Protein AF-A7TC07-F1 (afdb_monomer)

Solvent-accessible surface area (backbone atoms only — not comparable to full-atom values): 6163 Å² total; per-residue (Å²): 126,79,48,78,62,46,78,49,78,44,81,47,76,55,60,32,55,36,34,44,37,39,34,45,37,38,42,44,26,47,33,32,41,40,38,36,46,38,38,40,42,30,43,36,33,38,39,40,35,45,37,41,42,41,39,35,49,28,39,37,40,36,45,37,39,42,37,33,42,36,30,39,41,38,37,45,36,38,39,40,32,43,34,33,42,39,37,37,44,37,39,43,38,38,34,52,25,40,36,41,36,46,35,39,39,40,36,35,50,23,41,40,33,47,39,36,39,38,39,32,29,72,52,51,78,47,69,57,70,49,73,47,74,73,63,73,134

pLDDT: mean 83.72, std 12.43, range [37.06, 97.5]

Radius of gyration: 16.34 Å; Cα contacts (8 Å, |Δi|>4): 470; chains: 1; bounding box: 46×17×51 Å

Structure (mmCIF, N/CA/C/O backbone):
data_AF-A7TC07-F1
#
_entry.id   AF-A7TC07-F1
#
loop_
_atom_site.group_PDB
_atom_site.id
_atom_site.type_symbol
_atom_site.label_atom_id
_atom_site.label_alt_id
_atom_site.label_comp_id
_atom_site.label_asym_id
_atom_site.label_entity_id
_atom_site.label_seq_id
_atom_site.pdbx_PDB_ins_code
_atom_site.Cartn_x
_atom_site.Cartn_y
_atom_site.Cartn_z
_atom_site.occupancy
_atom_site.B_iso_or_equiv
_atom_site.auth_seq_id
_atom_site.auth_comp_id
_atom_site.auth_asym_id
_atom_site.auth_atom_id
_atom_site.pdbx_PDB_model_num
ATOM 1 N N . SER A 1 1 ? 23.390 -11.129 -13.151 1.00 39.12 1 SER A N 1
ATOM 2 C CA . SER A 1 1 ? 23.546 -9.668 -13.202 1.00 39.12 1 SER A CA 1
ATOM 3 C C . SER A 1 1 ? 22.709 -9.102 -12.079 1.00 39.12 1 SER A C 1
ATOM 5 O O . SER A 1 1 ? 21.524 -9.391 -12.054 1.00 39.12 1 SER A O 1
ATOM 7 N N . HIS A 1 2 ? 23.336 -8.436 -11.108 1.00 39.03 2 HIS A N 1
ATOM 8 C CA . HIS A 1 2 ? 22.619 -7.609 -10.139 1.00 39.03 2 HIS A CA 1
ATOM 9 C C . HIS A 1 2 ? 22.505 -6.240 -10.791 1.00 39.03 2 HIS A C 1
ATOM 11 O O . HIS A 1 2 ? 23.510 -5.541 -10.910 1.00 39.03 2 HIS A O 1
ATOM 17 N N . ASP A 1 3 ? 21.334 -5.936 -11.334 1.00 44.78 3 ASP A N 1
ATOM 18 C CA . ASP A 1 3 ? 21.120 -4.699 -12.071 1.00 44.78 3 ASP A CA 1
ATOM 19 C C . ASP A 1 3 ? 20.562 -3.664 -11.090 1.00 44.78 3 ASP A C 1
ATOM 21 O O . ASP A 1 3 ? 19.410 -3.737 -10.656 1.00 44.78 3 ASP A O 1
ATOM 25 N N . HIS A 1 4 ? 21.413 -2.734 -10.661 1.00 41.72 4 HIS A N 1
ATOM 26 C CA . HIS A 1 4 ? 20.988 -1.625 -9.817 1.00 41.72 4 HIS A CA 1
ATOM 27 C C . HIS A 1 4 ? 20.219 -0.620 -10.683 1.00 41.72 4 HIS A C 1
ATOM 29 O O . HIS A 1 4 ? 20.810 0.086 -11.494 1.00 41.72 4 HIS A O 1
ATOM 35 N N . GLY A 1 5 ? 18.894 -0.553 -10.509 1.00 54.94 5 GLY A N 1
ATOM 36 C CA . GLY A 1 5 ? 18.064 0.495 -11.109 1.00 54.94 5 GLY A CA 1
ATOM 37 C C . GLY A 1 5 ? 17.721 0.301 -12.587 1.00 54.94 5 GLY A C 1
ATOM 38 O O . GLY A 1 5 ? 17.812 1.244 -13.370 1.00 54.94 5 GLY A O 1
ATOM 39 N N . SER A 1 6 ? 17.289 -0.895 -12.985 1.00 61.03 6 SER A N 1
ATOM 40 C CA . SER A 1 6 ? 16.896 -1.163 -14.369 1.00 61.03 6 SER A CA 1
ATOM 41 C C . SER A 1 6 ? 15.406 -0.870 -14.638 1.00 61.03 6 SER A C 1
ATOM 43 O O . SER A 1 6 ? 14.504 -1.258 -13.885 1.00 61.03 6 SER A O 1
ATOM 45 N N . HIS A 1 7 ? 15.141 -0.145 -15.734 1.00 65.31 7 HIS A N 1
ATOM 46 C CA . HIS A 1 7 ? 13.802 0.101 -16.276 1.00 65.31 7 HIS A CA 1
ATOM 47 C C . HIS A 1 7 ? 13.501 -0.909 -17.386 1.00 65.31 7 HIS A C 1
ATOM 49 O O . 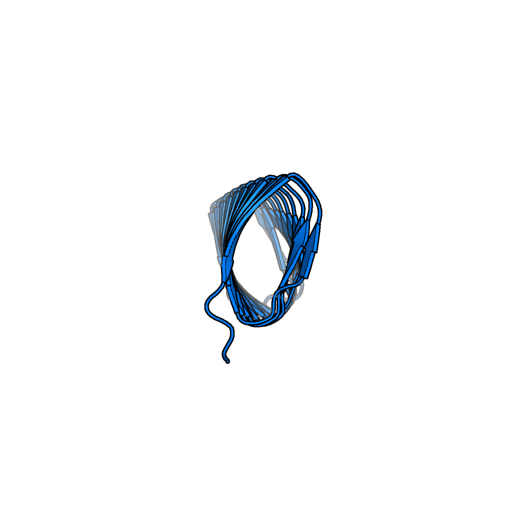HIS A 1 7 ? 13.925 -0.728 -18.525 1.00 65.31 7 HIS A O 1
ATOM 55 N N . LEU A 1 8 ? 12.761 -1.979 -17.075 1.00 73.12 8 LEU A N 1
ATOM 56 C CA . LEU A 1 8 ? 12.388 -2.981 -18.081 1.00 73.12 8 LEU A CA 1
ATOM 57 C C . LEU A 1 8 ? 10.899 -2.907 -18.417 1.00 73.12 8 LEU A C 1
ATOM 59 O O . LEU A 1 8 ? 10.027 -2.923 -17.542 1.00 73.12 8 LEU A O 1
ATOM 63 N N . LEU A 1 9 ? 10.620 -2.902 -19.720 1.00 77.94 9 LEU A N 1
ATOM 64 C CA . LEU A 1 9 ? 9.281 -2.941 -20.294 1.00 77.94 9 LEU A CA 1
ATOM 65 C C . LEU A 1 9 ? 8.970 -4.339 -20.841 1.00 77.94 9 LEU A C 1
ATOM 67 O O . LEU A 1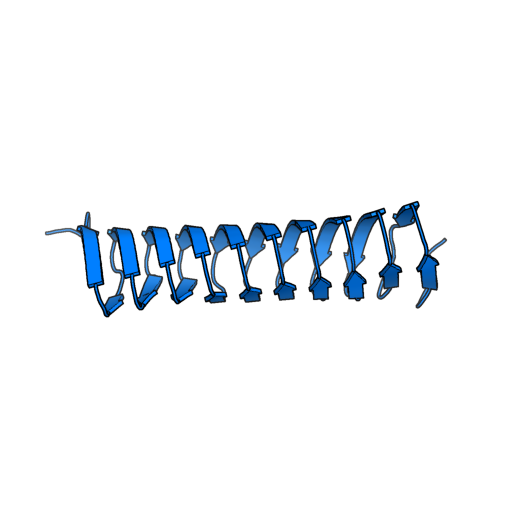 9 ? 9.796 -4.987 -21.480 1.00 77.94 9 LEU A O 1
ATOM 71 N N . GLY A 1 10 ? 7.736 -4.799 -20.642 1.00 84.06 10 GLY A N 1
ATOM 72 C CA . GLY A 1 10 ? 7.217 -6.002 -21.292 1.00 84.06 10 GLY A CA 1
ATOM 73 C C . GLY A 1 10 ? 7.163 -7.218 -20.370 1.00 84.06 10 GLY A C 1
ATOM 74 O O . GLY A 1 10 ? 6.512 -7.185 -19.324 1.00 84.06 10 GLY A O 1
ATOM 75 N N . LYS A 1 11 ? 7.723 -8.357 -20.797 1.00 86.69 11 LYS A N 1
ATOM 76 C CA . LYS A 1 11 ? 7.704 -9.607 -20.019 1.00 86.69 11 LYS A CA 1
ATOM 77 C C . LYS A 1 11 ? 9.046 -9.787 -19.318 1.00 86.69 11 LYS A C 1
ATOM 79 O O . LYS A 1 11 ? 9.997 -10.248 -19.932 1.00 86.69 11 LYS A O 1
ATOM 84 N N . VAL A 1 12 ? 9.084 -9.478 -18.027 1.00 82.75 12 VAL A N 1
ATOM 85 C CA . VAL A 1 12 ? 10.327 -9.385 -17.253 1.00 82.75 12 VAL A CA 1
ATOM 86 C C . VAL A 1 12 ? 10.455 -10.541 -16.262 1.00 82.75 12 VAL A C 1
ATOM 88 O O . VAL A 1 12 ? 9.471 -10.957 -15.634 1.00 82.75 12 VAL A O 1
ATOM 91 N N . ARG A 1 13 ? 11.675 -11.071 -16.132 1.00 83.31 13 ARG A N 1
ATOM 92 C CA . ARG A 1 13 ? 12.096 -11.966 -15.050 1.00 83.31 13 ARG A CA 1
ATOM 93 C C . ARG A 1 13 ? 13.400 -11.433 -14.471 1.00 83.31 13 ARG A C 1
ATOM 95 O O . ARG A 1 13 ? 14.369 -11.343 -15.211 1.00 83.31 13 ARG A O 1
ATOM 102 N N . SER A 1 14 ? 13.399 -11.137 -13.183 1.00 74.62 14 SER A N 1
ATOM 103 C CA . SER A 1 14 ? 14.467 -10.390 -12.509 1.00 74.62 14 SER A CA 1
ATOM 104 C C . SER A 1 14 ? 14.701 -10.928 -11.101 1.00 74.62 14 SER A C 1
ATOM 106 O O . SER A 1 14 ? 13.849 -11.629 -10.531 1.00 74.62 14 SER A O 1
ATOM 108 N N . HIS A 1 15 ? 15.891 -10.641 -10.584 1.00 78.88 15 HIS A N 1
ATOM 109 C CA . HIS A 1 15 ? 16.291 -10.901 -9.208 1.00 78.88 15 HIS A CA 1
ATOM 110 C C . HIS A 1 15 ? 17.239 -9.781 -8.790 1.00 78.88 15 HIS A C 1
ATOM 112 O O . HIS A 1 15 ? 18.453 -9.930 -8.893 1.00 78.88 15 HIS A O 1
ATOM 118 N N . ASP A 1 16 ? 16.663 -8.649 -8.397 1.00 68.38 16 ASP A N 1
ATOM 119 C CA . ASP A 1 16 ? 17.399 -7.392 -8.289 1.00 68.38 16 ASP A CA 1
ATOM 120 C C . ASP A 1 16 ? 17.074 -6.639 -6.990 1.00 68.38 16 ASP A C 1
ATOM 122 O O . ASP A 1 16 ? 16.111 -6.930 -6.274 1.00 68.38 16 ASP A O 1
ATOM 126 N N . HIS A 1 17 ? 17.897 -5.640 -6.682 1.00 68.31 17 HIS A N 1
ATOM 127 C CA . HIS A 1 17 ? 17.682 -4.707 -5.580 1.00 68.31 17 HIS A CA 1
ATOM 128 C C . HIS A 1 17 ? 17.263 -3.352 -6.160 1.00 68.31 17 HIS A C 1
ATOM 130 O O . HIS A 1 17 ? 18.074 -2.685 -6.798 1.00 68.31 17 HIS A O 1
ATOM 136 N N . GLY A 1 18 ? 16.010 -2.942 -5.937 1.00 67.50 18 GLY A N 1
ATOM 137 C CA . GLY A 1 18 ? 15.504 -1.638 -6.382 1.00 67.50 18 GLY A CA 1
ATOM 138 C C . GLY A 1 18 ? 15.322 -1.516 -7.900 1.00 67.50 18 GLY A C 1
ATOM 139 O O . GLY A 1 18 ? 16.056 -0.787 -8.562 1.00 67.50 18 GLY A O 1
ATOM 140 N N . SER A 1 19 ? 14.312 -2.196 -8.447 1.00 74.25 19 SER A N 1
ATOM 141 C CA . SER A 1 19 ? 13.981 -2.180 -9.879 1.00 74.25 19 SER A CA 1
ATOM 142 C C . SER A 1 19 ? 12.665 -1.439 -10.172 1.00 74.25 19 SER A C 1
ATOM 144 O O . SER A 1 19 ? 11.766 -1.376 -9.328 1.00 74.25 19 SER A O 1
ATOM 146 N N . ASN A 1 20 ? 12.531 -0.879 -11.380 1.00 84.62 20 ASN A N 1
ATOM 147 C CA . ASN A 1 20 ? 11.309 -0.210 -11.840 1.00 84.62 20 ASN A CA 1
ATOM 148 C C . ASN A 1 20 ? 10.769 -0.910 -13.094 1.00 84.62 20 ASN A C 1
ATOM 150 O O . ASN A 1 20 ? 11.165 -0.602 -14.219 1.00 84.62 20 ASN A O 1
ATOM 154 N N . LEU A 1 21 ? 9.850 -1.860 -12.914 1.00 83.56 21 LEU A N 1
ATOM 155 C CA . LEU A 1 21 ? 9.445 -2.795 -13.968 1.00 83.56 21 LEU A CA 1
ATOM 156 C C . LEU A 1 21 ? 7.987 -2.583 -14.384 1.00 83.56 21 LEU A C 1
ATOM 158 O O . LEU A 1 21 ? 7.079 -2.572 -13.546 1.00 83.56 21 LEU A O 1
ATOM 162 N N . LEU A 1 22 ? 7.738 -2.499 -15.694 1.00 86.88 22 LEU A N 1
ATOM 163 C CA . LEU A 1 22 ? 6.396 -2.327 -16.256 1.00 86.88 22 LEU A CA 1
ATOM 164 C C . LEU A 1 22 ? 6.012 -3.517 -17.146 1.00 86.88 22 LEU A C 1
ATOM 166 O O . LEU A 1 22 ? 6.724 -3.889 -18.077 1.00 86.88 22 LEU A O 1
ATOM 170 N N . GLY A 1 23 ? 4.830 -4.091 -16.910 1.00 88.75 23 GLY A N 1
ATOM 171 C CA . GLY A 1 23 ? 4.226 -5.109 -17.774 1.00 88.75 23 GLY A CA 1
ATOM 172 C C . GLY A 1 23 ? 3.891 -6.421 -17.061 1.00 88.75 23 GLY A C 1
ATOM 173 O O . GLY A 1 23 ? 3.166 -6.446 -16.065 1.00 88.75 23 GLY A O 1
ATOM 174 N N . LYS A 1 24 ? 4.318 -7.557 -17.626 1.00 90.12 24 LYS A N 1
ATOM 175 C CA . LYS A 1 24 ? 4.169 -8.898 -17.030 1.00 90.12 24 LYS A CA 1
ATOM 176 C C . LYS A 1 24 ? 5.460 -9.244 -16.295 1.00 90.12 24 LYS A C 1
ATOM 178 O O . LYS A 1 24 ? 6.391 -9.756 -16.909 1.00 90.12 24 LYS A O 1
ATOM 183 N N . VAL A 1 25 ? 5.483 -9.019 -14.988 1.00 87.50 25 VAL A N 1
ATOM 184 C CA . VAL A 1 25 ? 6.698 -9.136 -14.179 1.00 87.50 25 VAL A CA 1
ATOM 185 C C . VAL A 1 25 ? 6.668 -10.384 -13.305 1.00 87.50 25 VAL A C 1
ATOM 187 O O . VAL A 1 25 ? 5.652 -10.705 -12.676 1.00 87.50 25 VAL A O 1
ATOM 190 N N . ARG A 1 26 ? 7.800 -11.088 -13.241 1.00 86.88 26 ARG A N 1
ATOM 191 C CA . ARG A 1 26 ? 8.068 -12.115 -12.237 1.00 86.88 26 ARG A CA 1
ATOM 192 C C . ARG A 1 26 ? 9.400 -11.819 -11.549 1.00 86.88 26 ARG A C 1
ATOM 194 O O . ARG A 1 26 ? 10.434 -12.110 -12.137 1.00 86.88 26 ARG A O 1
ATOM 201 N N . SER A 1 27 ? 9.333 -11.340 -10.312 1.00 81.19 27 SER A N 1
ATOM 202 C CA . SER A 1 27 ? 10.498 -10.866 -9.560 1.00 81.19 27 SER A CA 1
ATOM 203 C C . SER A 1 27 ? 10.731 -11.614 -8.257 1.00 81.19 27 SER A C 1
ATOM 205 O O . SER A 1 27 ? 9.856 -12.340 -7.754 1.00 81.19 27 SER A O 1
ATOM 207 N N . ARG A 1 28 ? 11.940 -11.439 -7.733 1.00 83.31 28 ARG A N 1
ATOM 208 C CA . ARG A 1 28 ? 12.314 -11.721 -6.350 1.00 83.31 28 ARG A CA 1
ATOM 209 C C . ARG A 1 28 ? 13.213 -10.577 -5.909 1.00 83.31 28 ARG A C 1
ATOM 211 O O . ARG A 1 28 ? 14.423 -10.710 -6.028 1.00 83.31 28 ARG A O 1
ATOM 218 N N . ASP A 1 29 ? 12.637 -9.487 -5.441 1.00 71.00 29 ASP A N 1
ATOM 219 C CA . ASP A 1 29 ? 13.411 -8.259 -5.278 1.00 71.00 29 ASP A CA 1
ATOM 220 C C . ASP A 1 29 ? 13.413 -7.777 -3.824 1.00 71.00 29 ASP A C 1
ATOM 222 O O . ASP A 1 29 ? 12.605 -8.189 -2.990 1.00 71.00 29 ASP A O 1
ATOM 226 N N . HIS A 1 30 ? 14.350 -6.904 -3.483 1.00 69.81 30 HIS A N 1
ATOM 227 C CA . HIS A 1 30 ? 14.265 -6.088 -2.269 1.00 69.81 30 HIS A CA 1
ATOM 228 C C . HIS A 1 30 ? 14.042 -4.642 -2.701 1.00 69.81 30 HIS A C 1
ATOM 230 O O . HIS A 1 30 ? 14.942 -4.007 -3.247 1.00 69.81 30 HIS A O 1
ATOM 236 N N . GLY A 1 31 ? 12.830 -4.137 -2.472 1.00 72.38 31 GLY A N 1
ATOM 237 C CA . GLY A 1 31 ? 12.406 -2.815 -2.927 1.00 72.38 31 GLY A CA 1
ATOM 238 C C . GLY A 1 31 ? 12.193 -2.703 -4.443 1.00 72.38 31 GLY A C 1
ATOM 239 O O . GLY A 1 31 ? 12.549 -3.590 -5.215 1.00 72.38 31 GLY A O 1
ATOM 240 N N . GLY A 1 32 ? 11.580 -1.592 -4.861 1.00 82.31 32 GLY A N 1
ATOM 241 C CA . GLY A 1 32 ? 11.282 -1.287 -6.267 1.00 82.31 32 GLY A CA 1
ATOM 242 C C . GLY A 1 32 ? 9.812 -0.960 -6.542 1.00 82.31 32 GLY A C 1
ATOM 243 O O . GLY A 1 32 ? 8.943 -1.148 -5.681 1.00 82.31 32 GLY A O 1
ATOM 244 N N . HIS A 1 33 ? 9.535 -0.476 -7.755 1.00 88.38 33 HIS A N 1
ATOM 245 C CA . HIS A 1 33 ? 8.187 -0.197 -8.252 1.00 88.38 33 HIS A CA 1
ATOM 246 C C . HIS A 1 33 ? 7.826 -1.139 -9.404 1.00 88.38 33 HIS A C 1
ATOM 248 O O . HIS A 1 33 ? 8.435 -1.124 -10.471 1.00 88.38 33 HIS A O 1
ATOM 254 N N . LEU A 1 34 ? 6.784 -1.946 -9.211 1.00 88.12 34 LEU A N 1
ATOM 255 C CA . LEU A 1 34 ? 6.330 -2.931 -10.192 1.00 88.12 34 LEU A CA 1
ATOM 256 C C . LEU A 1 34 ? 4.904 -2.602 -10.624 1.00 88.12 34 LEU A C 1
ATOM 258 O O . LEU A 1 34 ? 3.985 -2.639 -9.804 1.00 88.12 34 LEU A O 1
ATOM 262 N N . LEU A 1 35 ? 4.675 -2.343 -11.910 1.00 90.31 35 LEU A N 1
ATOM 263 C CA . LEU A 1 35 ? 3.341 -2.019 -12.423 1.00 90.31 35 LEU A CA 1
ATOM 264 C C . LEU A 1 35 ? 2.893 -3.000 -13.510 1.00 90.31 35 LEU A C 1
ATOM 266 O O . LEU A 1 35 ? 3.612 -3.313 -14.455 1.00 90.31 35 LEU A O 1
ATOM 270 N N . GLY A 1 36 ? 1.655 -3.485 -13.385 1.00 92.31 36 GLY A N 1
ATOM 271 C CA . GLY A 1 36 ? 0.997 -4.343 -14.370 1.00 92.31 36 GLY A CA 1
ATOM 272 C C . GLY A 1 36 ? 0.510 -5.674 -13.794 1.00 92.31 36 GLY A C 1
ATOM 273 O O . GLY A 1 36 ? -0.289 -5.717 -12.858 1.00 92.31 36 GLY A O 1
ATOM 274 N N . LYS A 1 37 ? 0.908 -6.792 -14.413 1.00 93.81 37 LYS A N 1
ATOM 275 C CA . LYS A 1 37 ? 0.630 -8.159 -13.939 1.00 93.81 37 LYS A CA 1
ATOM 276 C C . LYS A 1 37 ? 1.874 -8.679 -13.226 1.00 93.81 37 LYS A C 1
ATOM 278 O O . LYS A 1 37 ? 2.786 -9.176 -13.881 1.00 93.81 37 LYS A O 1
ATOM 283 N N . VAL A 1 38 ? 1.880 -8.595 -11.901 1.00 90.69 38 VAL A N 1
ATOM 284 C CA . VAL A 1 38 ? 3.071 -8.829 -11.077 1.00 90.69 38 VAL A CA 1
ATOM 285 C C . VAL A 1 38 ? 2.957 -10.141 -10.311 1.00 90.69 38 VAL A C 1
ATOM 287 O O . VAL A 1 38 ? 1.933 -10.435 -9.682 1.00 90.69 38 VAL A O 1
ATOM 290 N N . ARG A 1 39 ? 4.029 -10.935 -10.338 1.00 90.31 39 ARG A N 1
ATOM 291 C CA . ARG A 1 39 ? 4.215 -12.101 -9.475 1.00 90.31 39 ARG A CA 1
ATOM 292 C C . ARG A 1 39 ? 5.552 -12.010 -8.749 1.00 90.31 39 ARG A C 1
ATOM 294 O O . ARG A 1 39 ? 6.572 -12.342 -9.341 1.00 90.31 39 ARG A O 1
ATOM 301 N N . SER A 1 40 ? 5.512 -11.673 -7.468 1.00 84.88 40 SER A N 1
ATOM 302 C CA . SER A 1 40 ? 6.716 -11.325 -6.708 1.00 84.88 40 SER A CA 1
ATOM 303 C C . SER A 1 40 ? 6.926 -12.144 -5.446 1.00 84.88 40 SER A C 1
ATOM 305 O O . SER A 1 40 ? 5.978 -12.711 -4.883 1.00 84.88 40 SER A O 1
ATOM 307 N N . ARG A 1 41 ? 8.178 -12.178 -4.993 1.00 86.94 41 ARG A N 1
ATOM 308 C CA . ARG A 1 41 ? 8.532 -12.474 -3.605 1.00 86.94 41 ARG A CA 1
ATOM 309 C C . ARG A 1 41 ? 9.509 -11.412 -3.138 1.00 86.94 41 ARG A C 1
ATOM 311 O O . ARG A 1 41 ? 10.697 -11.564 -3.406 1.00 86.94 41 ARG A O 1
ATOM 318 N N . ASP A 1 42 ? 8.995 -10.395 -2.465 1.00 76.38 42 ASP A N 1
ATOM 319 C CA . ASP A 1 42 ? 9.776 -9.186 -2.234 1.00 76.38 42 ASP A CA 1
ATOM 320 C C . ASP A 1 42 ? 9.829 -8.816 -0.752 1.00 76.38 42 ASP A C 1
ATOM 322 O O . ASP A 1 42 ? 8.977 -9.230 0.038 1.00 76.38 42 ASP A O 1
ATOM 326 N N . HIS A 1 43 ? 10.835 -8.045 -0.360 1.00 78.25 43 HIS A N 1
ATOM 327 C CA . HIS A 1 43 ? 10.829 -7.302 0.902 1.00 78.25 43 HIS A CA 1
ATOM 328 C C . HIS A 1 43 ? 10.744 -5.816 0.570 1.00 78.25 43 HIS A C 1
ATOM 330 O O . HIS A 1 43 ? 11.593 -5.286 -0.143 1.00 78.25 43 HIS A O 1
ATOM 336 N N . GLY A 1 44 ? 9.691 -5.153 1.041 1.00 78.50 44 GLY A N 1
ATOM 337 C CA . GLY A 1 44 ? 9.394 -3.768 0.689 1.00 78.50 44 GLY A CA 1
ATOM 338 C C . GLY A 1 44 ? 8.904 -3.592 -0.751 1.00 78.50 44 GLY A C 1
ATOM 339 O O . GLY A 1 44 ? 8.527 -4.552 -1.426 1.00 78.50 44 GLY A O 1
ATOM 340 N N . GLY A 1 45 ? 8.85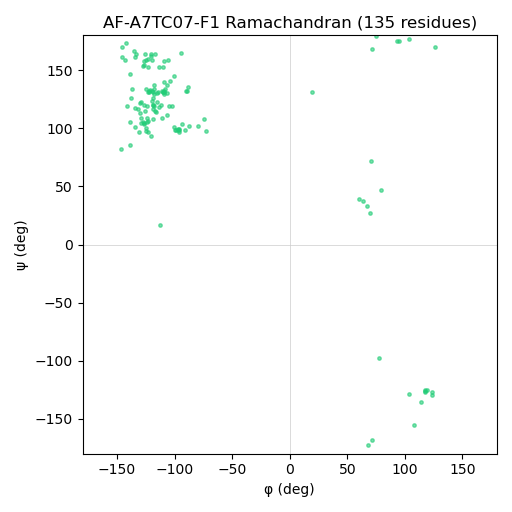7 -2.339 -1.204 1.00 86.62 45 GLY A N 1
ATOM 341 C CA . GLY A 1 45 ? 8.475 -1.965 -2.570 1.00 86.62 45 GLY A CA 1
ATOM 342 C C . GLY A 1 45 ? 6.992 -1.640 -2.765 1.00 86.62 45 GLY A C 1
ATOM 343 O O . GLY A 1 45 ? 6.173 -1.719 -1.842 1.00 86.62 45 GLY A O 1
ATOM 344 N N . HIS A 1 46 ? 6.652 -1.203 -3.975 1.00 91.56 46 HIS A N 1
ATOM 345 C CA . HIS A 1 46 ? 5.311 -0.772 -4.368 1.00 91.56 46 HIS A CA 1
ATOM 346 C C . HIS A 1 46 ? 4.858 -1.528 -5.616 1.00 91.56 46 HIS A C 1
ATOM 348 O O . HIS A 1 46 ? 5.486 -1.457 -6.671 1.00 91.56 46 HIS A O 1
ATOM 354 N N . LEU A 1 47 ? 3.752 -2.263 -5.507 1.00 91.38 47 LEU A N 1
ATOM 355 C CA . LEU A 1 47 ? 3.230 -3.093 -6.588 1.00 91.38 47 LEU A CA 1
ATOM 356 C C . LEU A 1 47 ? 1.836 -2.607 -6.983 1.00 91.38 47 LEU A C 1
ATOM 358 O O . LEU A 1 47 ? 0.897 -2.640 -6.185 1.00 91.38 47 LEU A O 1
ATOM 362 N N . LEU A 1 48 ? 1.679 -2.214 -8.244 1.00 93.56 48 LEU A N 1
ATOM 363 C CA . LEU A 1 48 ? 0.449 -1.645 -8.787 1.00 93.56 48 LEU A CA 1
ATOM 364 C C . LEU A 1 48 ? -0.149 -2.569 -9.861 1.00 93.56 48 LEU A C 1
ATOM 366 O O . LEU A 1 48 ? 0.523 -2.986 -10.804 1.00 93.56 48 LEU A O 1
ATOM 370 N N . GLY A 1 49 ? -1.445 -2.879 -9.759 1.00 95.06 49 GLY A N 1
ATOM 371 C CA . GLY A 1 49 ? -2.208 -3.588 -10.793 1.00 95.06 49 GLY A CA 1
ATOM 372 C C . GLY A 1 49 ? -2.772 -4.943 -10.355 1.00 95.06 49 GLY A C 1
ATOM 373 O O . GLY A 1 49 ? -3.542 -5.038 -9.399 1.00 95.06 49 GLY A O 1
ATOM 374 N N . LYS A 1 50 ? -2.491 -6.009 -11.117 1.00 96.56 50 LYS A N 1
ATOM 375 C CA . LYS A 1 50 ? -2.884 -7.394 -10.790 1.00 96.56 50 LYS A CA 1
ATOM 376 C C . LYS A 1 50 ? -1.704 -8.085 -10.118 1.00 96.56 50 LYS A C 1
ATOM 378 O O . LYS A 1 50 ? -0.806 -8.570 -10.805 1.00 96.56 50 LYS A O 1
ATOM 383 N N . VAL A 1 51 ? -1.740 -8.160 -8.795 1.00 93.62 51 VAL A N 1
ATOM 384 C CA . VAL A 1 51 ? -0.596 -8.560 -7.975 1.00 93.62 51 VAL A CA 1
ATOM 385 C C . VAL A 1 51 ? -0.825 -9.924 -7.336 1.00 93.62 51 VAL A C 1
ATOM 387 O O . VAL A 1 51 ? -1.870 -10.187 -6.733 1.00 93.62 51 VAL A O 1
ATOM 390 N N . ARG A 1 52 ? 0.178 -10.798 -7.439 1.00 93.25 52 ARG A N 1
ATOM 391 C CA . ARG A 1 52 ? 0.291 -12.021 -6.644 1.00 93.25 52 ARG A CA 1
ATOM 392 C C . ARG A 1 52 ? 1.654 -12.065 -5.963 1.00 93.25 52 ARG A C 1
ATOM 394 O O . ARG A 1 52 ? 2.642 -12.408 -6.606 1.00 93.25 52 ARG A O 1
ATOM 401 N N . SER A 1 53 ? 1.687 -11.785 -4.672 1.00 88.19 53 SER A N 1
ATOM 402 C CA . SER A 1 53 ? 2.924 -11.621 -3.908 1.00 88.19 53 SER A CA 1
ATOM 403 C C . SER A 1 53 ? 3.001 -12.573 -2.717 1.00 88.19 53 SER A C 1
ATOM 405 O O . SER A 1 53 ? 2.004 -13.144 -2.260 1.00 88.19 53 SER A O 1
ATOM 407 N N . ARG A 1 54 ? 4.229 -12.780 -2.250 1.00 90.19 54 ARG A N 1
ATOM 408 C CA . ARG A 1 54 ? 4.527 -13.167 -0.873 1.00 90.19 54 ARG A CA 1
ATOM 409 C C . ARG A 1 54 ? 5.597 -12.202 -0.393 1.00 90.19 54 ARG A C 1
ATOM 411 O O . ARG A 1 54 ? 6.678 -12.220 -0.970 1.00 90.19 54 ARG A O 1
ATOM 418 N N . ASN A 1 55 ? 5.282 -11.354 0.560 1.00 82.81 55 ASN A N 1
ATOM 419 C CA . ASN A 1 55 ? 6.090 -10.180 0.832 1.00 82.81 55 ASN A CA 1
ATOM 420 C C . ASN A 1 55 ? 6.189 -9.873 2.323 1.00 82.81 55 ASN A C 1
ATOM 422 O O . ASN A 1 55 ? 5.590 -10.564 3.147 1.00 82.81 55 ASN A O 1
ATOM 426 N N . HIS A 1 56 ? 7.035 -8.896 2.625 1.00 85.06 56 HIS A N 1
ATOM 427 C CA . HIS A 1 56 ? 7.178 -8.302 3.941 1.00 85.06 56 HIS A CA 1
ATOM 428 C C . HIS A 1 56 ? 7.214 -6.782 3.767 1.00 85.06 56 HIS A C 1
ATOM 430 O O . HIS A 1 56 ? 8.114 -6.266 3.102 1.00 85.06 56 HIS A O 1
ATOM 436 N N . GLY A 1 57 ? 6.238 -6.065 4.323 1.00 84.12 57 GLY A N 1
ATOM 437 C CA . GLY A 1 57 ? 6.239 -4.600 4.368 1.00 84.12 57 GLY A CA 1
ATOM 438 C C . GLY A 1 57 ? 6.100 -3.883 3.018 1.00 84.12 57 GLY A C 1
ATOM 439 O O . GLY A 1 57 ? 6.672 -2.809 2.847 1.00 84.12 57 GLY A O 1
ATOM 440 N N . SER A 1 58 ? 5.360 -4.428 2.044 1.00 88.00 58 SER A N 1
ATOM 441 C CA . SER A 1 58 ? 5.139 -3.728 0.760 1.00 88.00 58 SER A CA 1
ATOM 442 C C . SER A 1 58 ? 3.836 -2.926 0.731 1.00 88.00 58 SER A C 1
ATOM 444 O O . SER A 1 58 ? 2.927 -3.122 1.539 1.00 88.00 58 SER A O 1
ATOM 446 N N . HIS A 1 59 ? 3.726 -2.030 -0.250 1.00 94.00 59 HIS A N 1
ATOM 447 C CA . HIS A 1 59 ? 2.473 -1.360 -0.600 1.00 94.00 59 HIS A CA 1
ATOM 448 C C . HIS A 1 59 ? 1.911 -1.959 -1.889 1.00 94.00 59 HIS A C 1
ATOM 450 O O . HIS A 1 59 ? 2.556 -1.930 -2.936 1.00 94.00 59 HIS A O 1
ATOM 456 N N . LEU A 1 60 ? 0.711 -2.533 -1.824 1.00 93.44 60 LEU A N 1
ATOM 457 C CA . LEU A 1 60 ? 0.073 -3.230 -2.938 1.00 93.44 60 LEU A CA 1
ATOM 458 C C . LEU A 1 60 ? -1.249 -2.546 -3.288 1.00 93.44 60 LEU A C 1
ATOM 460 O O . LEU A 1 60 ? -2.151 -2.472 -2.457 1.00 93.44 60 LEU A O 1
ATOM 464 N N . LEU A 1 61 ? -1.416 -2.122 -4.539 1.00 96.00 61 LEU A N 1
ATOM 465 C CA . LEU A 1 61 ? -2.636 -1.453 -4.995 1.00 96.00 61 LEU A CA 1
ATOM 466 C C . LEU A 1 61 ? -3.247 -2.163 -6.204 1.00 96.00 61 LEU A C 1
ATOM 468 O O . LEU A 1 61 ? -2.571 -2.492 -7.179 1.00 96.00 61 LEU A O 1
ATOM 472 N N . GLY A 1 62 ? -4.565 -2.371 -6.164 1.00 96.44 62 GLY A N 1
ATOM 473 C CA . GLY A 1 62 ? -5.358 -2.894 -7.275 1.00 96.44 62 GLY A CA 1
ATOM 474 C C . GLY A 1 62 ? -6.063 -4.212 -6.954 1.00 96.44 62 GLY A C 1
ATOM 475 O O . GLY A 1 62 ? -6.872 -4.300 -6.031 1.00 96.44 62 GLY A O 1
ATOM 476 N N . LYS A 1 63 ? -5.838 -5.245 -7.775 1.00 97.44 63 LYS A N 1
ATOM 477 C CA . LYS A 1 63 ? -6.350 -6.610 -7.554 1.00 97.44 63 LYS A CA 1
ATOM 478 C C . LYS A 1 63 ? -5.236 -7.444 -6.935 1.00 97.44 63 LYS A C 1
ATOM 480 O O . LYS A 1 63 ? -4.377 -7.950 -7.656 1.00 97.44 63 LYS A O 1
ATOM 485 N N . VAL A 1 64 ? -5.282 -7.602 -5.619 1.00 94.81 64 VAL A N 1
ATOM 486 C CA . VAL A 1 64 ? -4.181 -8.145 -4.823 1.00 94.81 64 VAL A CA 1
ATOM 487 C C . VAL A 1 64 ? -4.523 -9.533 -4.296 1.00 94.81 64 VAL A C 1
ATOM 489 O O . VAL A 1 64 ? -5.587 -9.760 -3.714 1.00 94.81 64 VAL A O 1
ATOM 492 N N . ARG A 1 65 ? -3.594 -10.473 -4.473 1.00 94.38 65 ARG A N 1
ATOM 493 C CA . ARG A 1 65 ? -3.576 -11.756 -3.773 1.00 94.38 65 ARG A CA 1
ATOM 494 C C . ARG A 1 65 ? -2.234 -11.930 -3.073 1.00 94.38 65 ARG A C 1
ATOM 496 O O . ARG A 1 65 ? -1.278 -12.343 -3.729 1.00 94.38 65 ARG A O 1
ATOM 503 N N . SER A 1 66 ? -2.193 -11.677 -1.769 1.00 89.81 66 SER A N 1
ATOM 504 C CA . SER A 1 66 ? -0.946 -11.687 -1.003 1.00 89.81 66 SER A CA 1
ATOM 505 C C . SER A 1 66 ? -0.903 -12.756 0.091 1.00 89.81 66 SER A C 1
ATOM 507 O O . SER A 1 66 ? -1.913 -13.381 0.446 1.00 89.81 66 SER A O 1
ATOM 509 N N . ARG A 1 67 ? 0.317 -13.004 0.559 1.00 90.75 67 ARG A N 1
ATOM 510 C CA . ARG A 1 67 ? 0.620 -13.451 1.917 1.00 90.75 67 ARG A CA 1
ATOM 511 C C . ARG A 1 67 ? 1.701 -12.513 2.425 1.00 90.75 67 ARG A C 1
ATOM 513 O O . ARG A 1 67 ? 2.817 -12.604 1.910 1.00 90.75 67 ARG A O 1
ATOM 520 N N . ASP A 1 68 ? 1.348 -11.642 3.350 1.00 81.75 68 ASP A N 1
ATOM 521 C CA . ASP A 1 68 ? 2.217 -10.561 3.795 1.00 81.75 68 ASP A CA 1
ATOM 522 C C . ASP A 1 68 ? 2.528 -10.658 5.293 1.00 81.75 68 ASP A C 1
ATOM 524 O O . ASP A 1 68 ? 1.806 -11.283 6.079 1.00 81.75 68 ASP A O 1
ATOM 528 N N . HIS A 1 69 ? 3.620 -10.020 5.679 1.00 82.62 69 HIS A N 1
ATOM 529 C CA . HIS A 1 69 ? 3.902 -9.639 7.055 1.00 82.62 69 HIS A CA 1
ATOM 530 C C . HIS A 1 69 ? 4.018 -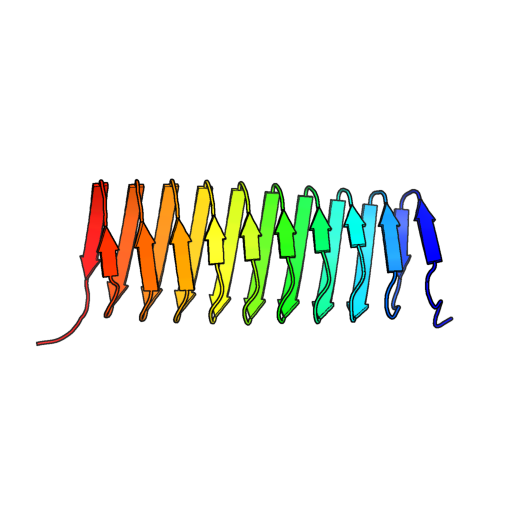8.114 7.070 1.00 82.62 69 HIS A C 1
ATOM 532 O O . HIS A 1 69 ? 4.965 -7.546 6.523 1.00 82.62 69 HIS A O 1
ATOM 538 N N . GLY A 1 70 ? 3.022 -7.449 7.650 1.00 81.88 70 GLY A N 1
ATOM 539 C CA . GLY A 1 70 ? 2.870 -5.999 7.567 1.00 81.88 70 GLY A CA 1
ATOM 540 C C . GLY A 1 70 ? 2.526 -5.506 6.158 1.00 81.88 70 GLY A C 1
ATOM 541 O O . GLY A 1 70 ? 2.251 -6.290 5.260 1.00 81.88 70 GLY A O 1
ATOM 542 N N . GLY A 1 71 ? 2.518 -4.186 5.969 1.00 88.25 71 GLY A N 1
ATOM 543 C CA . GLY A 1 71 ? 2.256 -3.560 4.668 1.00 88.25 71 GLY A CA 1
ATOM 544 C C . GLY A 1 71 ? 0.859 -2.956 4.507 1.00 88.25 71 GLY A C 1
ATOM 545 O O . GLY A 1 71 ? 0.012 -3.006 5.403 1.00 88.25 71 GLY A O 1
ATOM 546 N N . HIS A 1 72 ? 0.647 -2.336 3.345 1.00 94.31 72 HIS A N 1
ATOM 547 C CA . HIS A 1 72 ? -0.580 -1.617 2.996 1.00 94.31 72 HIS A CA 1
ATOM 548 C C . HIS A 1 72 ? -1.173 -2.181 1.710 1.00 94.31 72 HIS A C 1
ATOM 550 O O . HIS A 1 72 ? -0.541 -2.155 0.654 1.00 94.31 72 HIS A O 1
ATOM 556 N N . LEU A 1 73 ? -2.395 -2.702 1.784 1.00 94.00 73 LEU A N 1
ATOM 557 C CA . LEU A 1 73 ? -3.077 -3.346 0.667 1.00 94.00 73 LEU A CA 1
ATOM 558 C C . LEU A 1 73 ? -4.364 -2.589 0.341 1.00 94.00 73 LEU A C 1
ATOM 560 O O . LEU A 1 73 ? -5.305 -2.583 1.132 1.00 94.00 73 LEU A O 1
ATOM 564 N N . LEU A 1 74 ? -4.445 -2.014 -0.858 1.00 96.00 74 LEU A N 1
ATOM 565 C CA . LEU A 1 74 ? -5.576 -1.197 -1.292 1.00 96.00 74 LEU A CA 1
ATOM 566 C C . LEU A 1 74 ? -6.274 -1.782 -2.528 1.00 96.00 74 LEU A C 1
ATOM 568 O O . LEU A 1 74 ? -5.647 -2.125 -3.531 1.00 96.00 74 LEU A O 1
ATOM 572 N N . GLY A 1 75 ? -7.607 -1.862 -2.484 1.00 96.50 75 GLY A N 1
ATOM 573 C CA . GLY A 1 75 ? -8.458 -2.221 -3.621 1.00 96.50 75 GLY A CA 1
ATOM 574 C C . GLY A 1 75 ? -9.258 -3.509 -3.412 1.00 96.50 75 GLY A C 1
ATOM 575 O O . GLY A 1 75 ? -10.056 -3.625 -2.484 1.00 96.50 75 GLY A O 1
ATOM 576 N N . LYS A 1 76 ? -9.130 -4.472 -4.333 1.00 97.50 76 LYS A N 1
ATOM 577 C CA . LYS A 1 76 ? -9.748 -5.807 -4.224 1.00 97.50 76 LYS A CA 1
ATOM 578 C C . LYS A 1 76 ? -8.710 -6.774 -3.673 1.00 97.50 76 LYS A C 1
ATOM 580 O O . LYS A 1 76 ? -7.883 -7.283 -4.430 1.00 97.50 76 LYS A O 1
ATOM 585 N N . VAL A 1 77 ? -8.783 -7.031 -2.375 1.00 95.06 77 VAL A N 1
ATOM 586 C CA . VAL A 1 77 ? -7.738 -7.715 -1.617 1.00 95.06 77 VAL A CA 1
ATOM 587 C C . VAL A 1 77 ? -8.191 -9.110 -1.210 1.00 95.06 77 VAL A C 1
ATOM 589 O O . VAL A 1 77 ? -9.260 -9.299 -0.629 1.00 95.06 77 VAL A O 1
ATOM 592 N N . ARG A 1 78 ? -7.348 -10.106 -1.485 1.00 94.56 78 ARG A N 1
ATOM 593 C CA . ARG A 1 78 ? -7.442 -11.443 -0.902 1.00 94.56 78 ARG A CA 1
ATOM 594 C C . ARG A 1 78 ? -6.125 -11.790 -0.226 1.00 94.56 78 ARG A C 1
ATOM 596 O O . ARG A 1 78 ? -5.161 -12.091 -0.927 1.00 94.56 78 ARG A O 1
ATOM 603 N N . SER A 1 79 ? -6.115 -11.832 1.099 1.00 90.06 79 SER A N 1
ATOM 604 C CA . SER A 1 79 ? -4.858 -11.907 1.840 1.00 90.06 79 SER A CA 1
ATOM 605 C C . SER A 1 79 ? -4.830 -12.923 2.970 1.00 90.06 79 SER A C 1
ATOM 607 O O . SER A 1 79 ? -5.871 -13.409 3.424 1.00 90.06 79 SER A O 1
ATOM 609 N N . ARG A 1 80 ? -3.612 -13.265 3.385 1.00 91.19 80 ARG A N 1
ATOM 610 C CA . ARG A 1 80 ? -3.322 -13.934 4.654 1.00 91.19 80 ARG A CA 1
ATOM 611 C C . ARG A 1 80 ? -2.143 -13.214 5.271 1.00 91.19 80 ARG A C 1
ATOM 613 O O . ARG A 1 80 ? -1.023 -13.470 4.834 1.00 91.19 80 ARG A O 1
ATOM 620 N N . ASP A 1 81 ? -2.433 -12.355 6.232 1.00 82.75 81 ASP A N 1
ATOM 621 C CA . ASP A 1 81 ? -1.462 -11.381 6.710 1.00 82.75 81 ASP A CA 1
ATOM 622 C C . ASP A 1 81 ? -1.314 -11.448 8.222 1.00 82.75 81 ASP A C 1
ATOM 624 O O . ASP A 1 81 ? -2.225 -11.861 8.943 1.00 82.75 81 ASP A O 1
ATOM 628 N N . HIS A 1 82 ? -0.145 -11.037 8.681 1.00 83.94 82 HIS A N 1
ATOM 629 C CA . HIS A 1 82 ? 0.128 -10.747 10.079 1.00 83.94 82 HIS A CA 1
ATOM 630 C C . HIS A 1 82 ? 0.451 -9.256 10.147 1.00 83.94 82 HIS A C 1
ATOM 632 O O . HIS A 1 82 ? 1.427 -8.817 9.539 1.00 83.94 82 HIS A O 1
ATOM 638 N N . GLY A 1 83 ? -0.394 -8.468 10.803 1.00 83.00 83 GLY A N 1
ATOM 639 C CA . GLY A 1 83 ? -0.280 -7.012 10.804 1.00 83.00 83 GLY A CA 1
ATOM 640 C C . GLY A 1 83 ? -0.718 -6.347 9.496 1.00 83.00 83 GLY A C 1
ATOM 641 O O . GLY A 1 83 ? -1.148 -7.003 8.544 1.00 83.00 83 GL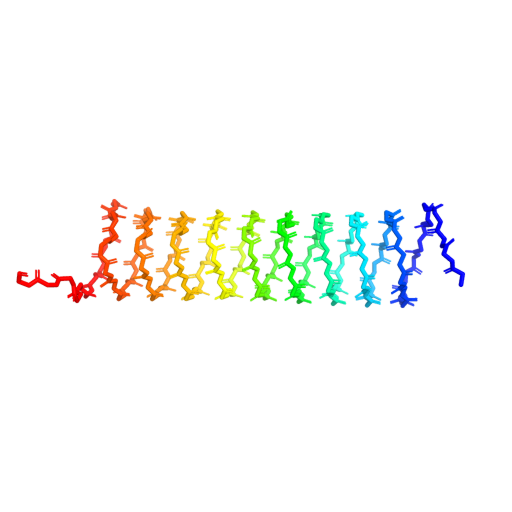Y A O 1
ATOM 642 N N . GLY A 1 84 ? -0.636 -5.017 9.465 1.00 89.25 84 GLY A N 1
ATOM 643 C CA . GLY A 1 84 ? -0.860 -4.200 8.269 1.00 89.25 84 GLY A CA 1
ATOM 644 C C . GLY A 1 84 ? -2.277 -3.643 8.094 1.00 89.25 84 GLY A C 1
ATOM 645 O O . GLY A 1 84 ? -3.202 -3.936 8.859 1.00 89.25 84 GLY A O 1
ATOM 646 N N . HIS A 1 85 ? -2.426 -2.827 7.049 1.00 94.19 85 HIS A N 1
ATOM 647 C CA . HIS A 1 85 ? -3.648 -2.092 6.724 1.00 94.19 85 HIS A CA 1
ATOM 648 C C . HIS A 1 85 ? -4.243 -2.572 5.399 1.00 94.19 85 HIS A C 1
ATOM 650 O O . HIS A 1 85 ? -3.594 -2.532 4.353 1.00 94.19 85 HIS A O 1
ATOM 656 N N . LEU A 1 86 ? -5.498 -3.025 5.430 1.00 93.50 86 LEU A N 1
ATOM 657 C CA . LEU A 1 86 ? -6.224 -3.519 4.262 1.00 93.50 86 LEU A CA 1
ATOM 658 C C . LEU A 1 86 ? -7.446 -2.631 4.002 1.00 93.50 86 LEU A C 1
ATOM 660 O O . LEU A 1 86 ? -8.363 -2.570 4.818 1.00 93.50 86 LEU A O 1
ATOM 664 N N . LEU A 1 87 ? -7.497 -1.994 2.834 1.00 94.81 87 LEU A N 1
ATOM 665 C CA . LEU A 1 87 ? -8.545 -1.039 2.475 1.00 94.81 87 LEU A CA 1
ATOM 666 C C . LEU A 1 87 ? -9.284 -1.449 1.195 1.00 94.81 87 LEU A C 1
ATOM 668 O O . LEU A 1 87 ? -8.678 -1.748 0.163 1.00 94.81 87 LEU A O 1
ATOM 672 N N . GLY A 1 88 ? -10.618 -1.427 1.240 1.00 95.56 88 GLY A N 1
ATOM 673 C CA . GLY A 1 88 ? -11.493 -1.617 0.081 1.00 95.56 88 GLY A CA 1
ATOM 674 C C . GLY A 1 88 ? -12.394 -2.850 0.182 1.00 95.56 88 GLY A C 1
ATOM 675 O O . GLY A 1 88 ? -13.186 -2.991 1.109 1.00 95.56 88 GLY A O 1
ATOM 676 N N . LYS A 1 89 ? -12.354 -3.730 -0.827 1.00 96.94 89 LYS A N 1
ATOM 677 C CA . LYS A 1 89 ? -13.087 -5.010 -0.827 1.00 96.94 89 LYS A CA 1
ATOM 678 C C . LYS A 1 89 ? -12.138 -6.108 -0.370 1.00 96.94 89 LYS A C 1
ATOM 680 O O . LYS A 1 89 ? -11.350 -6.608 -1.176 1.00 96.94 89 LYS A O 1
ATOM 685 N N . VAL A 1 90 ? -12.237 -6.483 0.898 1.00 94.12 90 VAL A N 1
ATOM 686 C CA . VAL A 1 90 ? -11.255 -7.328 1.575 1.00 94.12 90 VAL A CA 1
ATOM 687 C C . VAL A 1 90 ? -11.828 -8.709 1.867 1.00 94.12 90 VAL A C 1
ATOM 689 O O . VAL A 1 90 ? -12.916 -8.854 2.425 1.00 94.12 90 VAL A O 1
ATOM 692 N N . ARG A 1 91 ? -11.062 -9.742 1.510 1.00 93.75 91 ARG A N 1
ATOM 693 C CA . ARG A 1 91 ? -11.238 -11.107 2.006 1.00 93.75 91 ARG A CA 1
ATOM 694 C C . ARG A 1 91 ? -9.940 -11.598 2.634 1.00 93.75 91 ARG A C 1
ATOM 696 O O . ARG A 1 91 ? -9.014 -11.962 1.908 1.00 93.75 91 ARG A O 1
ATOM 703 N N . SER A 1 92 ? -9.885 -11.655 3.954 1.00 88.81 92 SER A N 1
ATOM 704 C CA . SER A 1 92 ? -8.655 -11.944 4.694 1.00 88.81 92 SER A CA 1
ATOM 705 C C . SER A 1 92 ? -8.809 -13.118 5.656 1.00 88.81 92 SER A C 1
ATOM 707 O O . SER A 1 92 ? -9.911 -13.577 5.960 1.00 88.81 92 SER A O 1
ATOM 709 N N . ARG A 1 93 ? -7.659 -13.626 6.090 1.00 90.50 93 ARG A N 1
ATOM 710 C CA . ARG A 1 93 ? -7.483 -14.299 7.374 1.00 90.50 93 ARG A CA 1
ATOM 711 C C . ARG A 1 93 ? -6.251 -13.672 8.000 1.00 90.50 93 ARG A C 1
ATOM 713 O O . ARG A 1 93 ? -5.193 -13.764 7.375 1.00 90.50 93 ARG A O 1
ATOM 720 N N . ASN A 1 94 ? -6.387 -13.003 9.129 1.00 84.38 94 ASN A N 1
ATOM 721 C CA . ASN A 1 94 ? -5.302 -12.180 9.643 1.00 84.38 94 ASN A CA 1
ATOM 722 C C . ASN A 1 94 ? -5.222 -12.157 11.169 1.00 84.38 94 ASN A C 1
ATOM 724 O O . ASN A 1 94 ? -6.073 -12.685 11.880 1.00 84.38 94 ASN A O 1
ATOM 728 N N . HIS A 1 95 ? -4.126 -11.585 11.643 1.00 85.81 95 HIS A N 1
ATOM 729 C CA . HIS A 1 95 ? -3.845 -11.381 13.051 1.00 85.81 95 HIS A CA 1
ATOM 730 C C . HIS A 1 95 ? -3.260 -9.979 13.208 1.00 85.81 95 HIS A C 1
ATOM 732 O O . HIS A 1 95 ? -2.301 -9.654 12.506 1.00 85.81 95 HIS A O 1
ATOM 738 N N . GLY A 1 96 ? -3.825 -9.147 14.082 1.00 85.69 96 GLY A N 1
ATOM 739 C CA . GLY A 1 96 ? -3.282 -7.811 14.353 1.00 85.69 96 GLY A CA 1
ATOM 740 C C . GLY A 1 96 ? -3.421 -6.799 13.210 1.00 85.69 96 GLY A C 1
ATOM 741 O O . GLY A 1 96 ? -2.579 -5.916 13.084 1.00 85.69 96 GLY A O 1
ATOM 742 N N . SER A 1 97 ? -4.420 -6.922 12.330 1.00 89.25 97 SER A N 1
ATOM 743 C CA . SER A 1 97 ? -4.558 -6.031 11.165 1.00 89.25 97 SER A CA 1
ATOM 744 C C . SER A 1 97 ? -5.688 -5.013 11.333 1.00 89.25 97 SER A C 1
ATOM 746 O O . SER A 1 97 ? -6.643 -5.217 12.082 1.00 89.25 97 SER A O 1
ATOM 748 N N . HIS A 1 98 ? -5.616 -3.929 10.567 1.00 93.00 98 HIS A N 1
ATOM 749 C CA . HIS A 1 98 ? -6.701 -2.957 10.424 1.00 93.00 98 HIS A CA 1
ATOM 750 C C . HIS A 1 98 ? -7.360 -3.108 9.055 1.00 93.00 98 HIS A C 1
ATOM 752 O O . HIS A 1 98 ? -6.682 -3.150 8.026 1.00 93.00 98 HIS A O 1
ATOM 758 N N . LEU A 1 99 ? -8.686 -3.195 9.036 1.00 91.50 99 LEU A N 1
ATOM 759 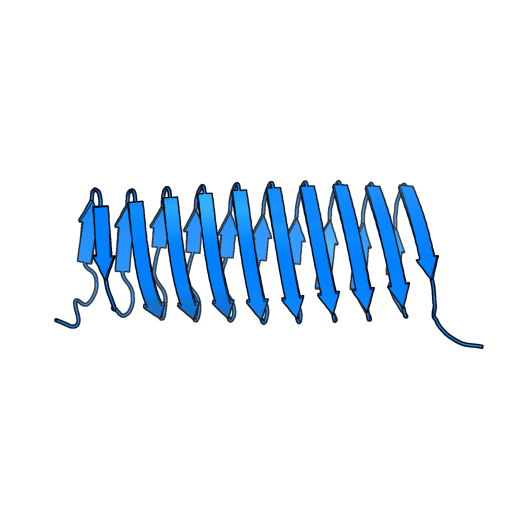C CA . LEU A 1 99 ? -9.468 -3.464 7.838 1.00 91.50 99 LEU A CA 1
ATOM 760 C C . LEU A 1 99 ? -10.574 -2.427 7.694 1.00 91.50 99 LEU A C 1
ATOM 762 O O . LEU A 1 99 ? -11.438 -2.312 8.561 1.00 91.50 99 LEU A O 1
ATOM 766 N N . LEU A 1 100 ? -10.583 -1.733 6.559 1.00 92.88 100 LEU A N 1
ATOM 767 C CA . LEU A 1 100 ? -11.570 -0.703 6.246 1.00 92.88 100 LEU A CA 1
ATOM 768 C C . LEU A 1 100 ? -12.309 -1.027 4.942 1.00 92.88 100 LEU A C 1
ATOM 770 O O . LEU A 1 100 ? -11.695 -1.343 3.915 1.00 92.88 100 LEU A O 1
ATOM 774 N N . GLY A 1 101 ? -13.639 -0.924 4.972 1.00 93.19 101 GLY A N 1
ATOM 775 C CA . GLY A 1 101 ? -14.509 -1.036 3.804 1.00 93.19 101 GLY A CA 1
ATOM 776 C C . GLY A 1 101 ? -15.431 -2.257 3.833 1.00 93.19 101 GLY A C 1
ATOM 777 O O . GLY A 1 101 ? -16.100 -2.560 4.818 1.00 93.19 101 GLY A O 1
ATOM 778 N N . LYS A 1 102 ? -15.537 -2.967 2.704 1.00 95.12 102 LYS A N 1
ATOM 779 C CA . LYS A 1 102 ? -16.359 -4.185 2.595 1.00 95.12 102 LYS A CA 1
ATOM 780 C C . LYS A 1 102 ? -15.503 -5.395 2.937 1.00 95.12 102 LYS A C 1
ATOM 782 O O . LYS A 1 102 ? -14.787 -5.908 2.073 1.00 95.12 102 LYS A O 1
ATOM 787 N N . VAL A 1 103 ? -15.612 -5.856 4.175 1.00 91.44 103 VAL A N 1
ATOM 788 C CA . VAL A 1 103 ? -14.715 -6.847 4.769 1.00 91.44 103 VAL A CA 1
ATOM 789 C C . VAL A 1 103 ? -15.428 -8.179 4.984 1.00 91.44 103 VAL A C 1
ATOM 791 O O . VAL A 1 103 ? -16.520 -8.246 5.548 1.00 91.44 103 VAL A O 1
ATOM 794 N N . ARG A 1 104 ? -14.785 -9.268 4.551 1.00 91.44 104 ARG A N 1
ATOM 795 C CA . ARG A 1 104 ? -15.114 -10.636 4.962 1.00 91.44 104 ARG A CA 1
ATOM 796 C C . ARG A 1 104 ? -13.870 -11.319 5.504 1.00 91.44 104 ARG A C 1
ATOM 798 O O . ARG A 1 104 ? -12.952 -11.593 4.732 1.00 91.44 104 ARG A O 1
ATOM 805 N N . SER A 1 105 ? -13.867 -11.652 6.780 1.00 86.19 105 SER A N 1
ATOM 806 C CA . SER A 1 105 ? -12.606 -11.910 7.462 1.00 86.19 105 SER A CA 1
ATOM 807 C C . SER A 1 105 ? -12.728 -13.006 8.533 1.00 86.19 105 SER A C 1
ATOM 809 O O . SER A 1 105 ? -13.832 -13.444 8.877 1.00 86.19 105 SER A O 1
ATOM 811 N N . HIS A 1 106 ? -11.585 -13.564 8.923 1.00 89.06 106 HIS A N 1
ATOM 812 C CA . HIS A 1 106 ? -11.441 -14.493 10.038 1.00 89.06 106 HIS A CA 1
ATOM 813 C C . HIS A 1 106 ? -10.164 -14.135 10.796 1.00 89.06 106 HIS A C 1
ATOM 815 O O . HIS A 1 106 ? -9.065 -14.366 10.273 1.00 89.06 106 HIS A O 1
ATOM 821 N N . ASP A 1 107 ? -10.335 -13.516 11.960 1.00 82.19 107 ASP A N 1
ATOM 822 C CA . ASP A 1 107 ? -9.341 -12.581 12.476 1.00 82.19 107 ASP A CA 1
ATOM 823 C C . ASP A 1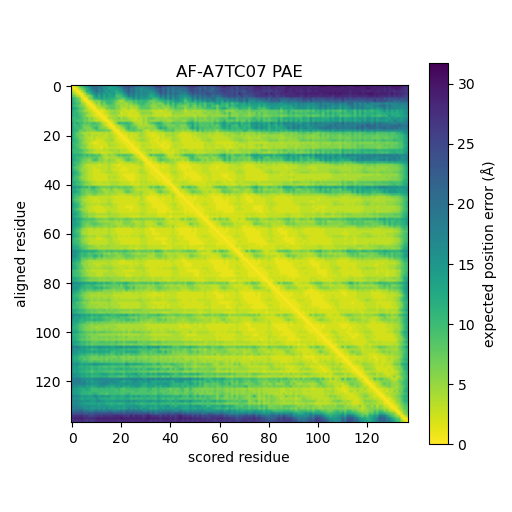 107 ? -9.116 -12.749 13.977 1.00 82.19 107 ASP A C 1
ATOM 825 O O . ASP A 1 107 ? -10.054 -13.004 14.729 1.00 82.19 107 ASP A O 1
ATOM 829 N N . HIS A 1 108 ? -7.887 -12.510 14.420 1.00 83.19 108 HIS A N 1
ATOM 830 C CA . HIS A 1 108 ? -7.537 -12.380 15.836 1.00 83.19 108 HIS A CA 1
ATOM 831 C C . HIS A 1 108 ? -6.962 -10.979 16.083 1.00 83.19 108 HIS A C 1
ATOM 833 O O . HIS A 1 108 ? -6.114 -10.521 15.311 1.00 83.19 108 HIS A O 1
ATOM 839 N N . GLY A 1 109 ? -7.443 -10.265 17.105 1.00 82.94 109 GLY A N 1
ATOM 840 C CA . GLY A 1 109 ? -6.868 -8.969 17.501 1.00 82.94 109 GLY A CA 1
ATOM 841 C C . GLY A 1 109 ? -6.909 -7.892 16.410 1.00 82.94 109 GLY A C 1
ATOM 842 O O . GLY A 1 109 ? -5.917 -7.206 16.196 1.00 82.94 109 GLY A O 1
ATOM 843 N N . SER A 1 110 ? -7.990 -7.803 15.630 1.00 85.75 110 SER A N 1
ATOM 844 C CA . SER A 1 110 ? -8.068 -6.901 14.465 1.00 85.75 110 SER A CA 1
ATOM 845 C C . SER A 1 110 ? -9.087 -5.777 14.649 1.00 85.75 110 SER A C 1
ATOM 847 O O . SER A 1 110 ? -10.085 -5.947 15.345 1.00 85.75 110 SER A O 1
ATOM 849 N N . HIS A 1 111 ? -8.871 -4.645 13.980 1.00 89.69 111 HIS A N 1
ATOM 850 C CA . HIS A 1 111 ? -9.826 -3.533 13.930 1.00 89.69 111 HIS A CA 1
ATOM 851 C C . HIS A 1 111 ? -10.571 -3.553 12.595 1.00 89.69 111 HIS A C 1
ATOM 853 O O . HIS A 1 111 ? -9.944 -3.448 11.539 1.00 89.69 111 HIS A O 1
ATOM 859 N N . LEU A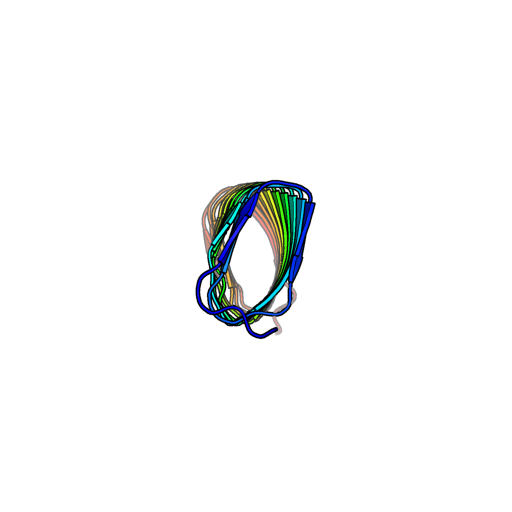 1 112 ? -11.899 -3.701 12.625 1.00 86.81 112 LEU A N 1
ATOM 860 C CA . LEU A 1 112 ? -12.743 -3.807 11.431 1.00 86.81 112 LEU A CA 1
ATOM 861 C C . LEU A 1 112 ? -13.746 -2.653 11.377 1.00 86.81 112 LEU A C 1
ATOM 863 O O . LEU A 1 112 ? -14.530 -2.460 12.305 1.00 86.81 112 LEU A O 1
ATOM 867 N N . LEU A 1 113 ? -13.753 -1.933 10.258 1.00 87.94 113 LEU A N 1
ATOM 868 C CA . LEU A 1 113 ? -14.559 -0.733 10.046 1.00 87.94 113 LEU A CA 1
ATOM 869 C C . LEU A 1 113 ? -15.471 -0.872 8.803 1.00 87.94 113 LEU A C 1
ATOM 871 O O . LEU A 1 113 ? -15.133 -1.570 7.843 1.00 87.94 113 LEU A O 1
ATOM 875 N N . ASP A 1 114 ? -16.604 -0.162 8.806 1.00 89.62 114 ASP A N 1
ATOM 876 C CA . ASP A 1 114 ? -17.641 -0.049 7.757 1.00 89.62 114 ASP A CA 1
ATOM 877 C C . ASP A 1 114 ? -18.637 -1.211 7.613 1.00 89.62 114 ASP A C 1
ATOM 879 O O . ASP A 1 114 ? -19.694 -1.210 8.242 1.00 89.62 114 ASP A O 1
ATOM 883 N N . LYS A 1 115 ? -18.408 -2.143 6.675 1.00 90.81 115 LYS A N 1
ATOM 884 C CA . LYS A 1 115 ? -19.344 -3.227 6.324 1.00 90.81 115 LYS A CA 1
ATOM 885 C C . LYS A 1 115 ? -18.636 -4.554 6.488 1.00 90.81 115 LYS A C 1
ATOM 887 O O . LYS A 1 115 ? -17.948 -5.018 5.575 1.00 90.81 115 LYS A O 1
ATOM 892 N N . VAL A 1 116 ? -18.852 -5.181 7.636 1.00 85.06 116 VAL A N 1
ATOM 893 C CA . VAL A 1 116 ? -18.027 -6.291 8.105 1.00 85.06 116 VAL A CA 1
ATOM 894 C C . VAL A 1 116 ? -18.847 -7.564 8.245 1.00 85.06 116 VAL A C 1
ATOM 896 O O . VAL A 1 116 ? -19.918 -7.581 8.847 1.00 85.06 116 VAL A O 1
ATOM 899 N N . ARG A 1 117 ? -18.300 -8.666 7.731 1.00 86.69 117 ARG A N 1
ATOM 900 C CA . ARG A 1 117 ? -18.704 -10.024 8.091 1.00 86.69 117 ARG A CA 1
ATOM 901 C C . ARG A 1 117 ? -17.490 -10.787 8.606 1.00 86.69 117 ARG A C 1
ATOM 903 O O . ARG A 1 117 ? -16.658 -11.194 7.794 1.00 86.69 117 ARG A O 1
ATOM 910 N N . SER A 1 118 ? -17.415 -11.018 9.910 1.00 81.44 118 SER A N 1
ATOM 911 C CA . SER A 1 118 ? -16.226 -11.601 10.542 1.00 81.44 118 SER A CA 1
ATOM 912 C C . SER A 1 118 ? -16.539 -12.839 11.383 1.00 81.44 118 SER A C 1
ATOM 914 O O . SER A 1 118 ? -17.664 -13.023 11.846 1.00 81.44 118 SER A O 1
ATOM 916 N N . ARG A 1 119 ? -15.535 -13.703 11.538 1.00 84.81 119 ARG A N 1
ATOM 917 C CA . ARG A 1 119 ? -15.412 -14.635 12.663 1.00 84.81 119 ARG A CA 1
ATOM 918 C C . ARG A 1 119 ? -14.149 -14.270 13.410 1.00 84.81 119 ARG A C 1
ATOM 920 O O . ARG A 1 119 ? -13.071 -14.391 12.827 1.00 84.81 119 ARG A O 1
ATOM 927 N N . ASN A 1 120 ? -14.278 -13.826 14.638 1.00 78.56 120 ASN A N 1
ATOM 928 C CA . ASN A 1 120 ? -13.240 -13.067 15.304 1.00 78.56 120 ASN A CA 1
ATOM 929 C C . ASN A 1 120 ? -12.967 -13.568 16.719 1.00 78.56 120 ASN A C 1
ATOM 931 O O . ASN A 1 120 ? -13.741 -14.337 17.275 1.00 78.56 120 ASN A O 1
ATOM 935 N N . HIS A 1 121 ? -11.822 -13.151 17.247 1.00 78.50 121 HIS A N 1
ATOM 936 C CA . HIS A 1 121 ? -11.468 -13.260 18.655 1.00 78.50 121 HIS A CA 1
ATOM 937 C C . HIS A 1 121 ? -10.727 -11.979 19.050 1.00 78.50 121 HIS A C 1
ATOM 939 O O . HIS A 1 121 ? -9.682 -11.663 18.468 1.00 78.50 121 HIS A O 1
ATOM 945 N N . GLY A 1 122 ? -11.273 -11.221 20.004 1.00 77.31 122 GLY A N 1
ATOM 946 C CA . GLY A 1 122 ? -10.652 -9.987 20.505 1.00 77.31 122 GLY A CA 1
ATOM 947 C C . GLY A 1 122 ? -10.517 -8.883 19.450 1.00 77.31 122 GLY A C 1
ATOM 948 O O . GLY A 1 122 ? -9.495 -8.210 19.382 1.00 77.31 122 GLY A O 1
ATOM 949 N N . SER A 1 123 ? -11.502 -8.732 18.562 1.00 81.81 123 SER A N 1
ATOM 950 C CA . SER A 1 123 ? -11.485 -7.690 17.526 1.00 81.81 123 SER A CA 1
ATOM 951 C C . SER A 1 123 ? -12.359 -6.499 17.899 1.00 81.81 123 SER A C 1
ATOM 953 O O . SER A 1 123 ? -13.472 -6.694 18.385 1.00 81.81 123 SER A O 1
ATOM 955 N N . HIS A 1 124 ? -11.941 -5.295 17.525 1.00 85.31 124 HIS A N 1
ATOM 956 C CA . HIS A 1 124 ? -12.792 -4.115 17.618 1.00 85.31 124 HIS A CA 1
ATOM 957 C C . HIS A 1 124 ? -13.580 -3.916 16.320 1.00 85.31 124 HIS A C 1
ATOM 959 O O . HIS A 1 124 ? -13.014 -3.945 15.225 1.00 85.31 124 HIS A O 1
ATOM 965 N N . LEU A 1 125 ? -14.887 -3.686 16.434 1.00 83.88 125 LEU A N 1
ATOM 966 C CA . LEU A 1 125 ? -15.808 -3.597 15.301 1.00 83.88 125 LEU A CA 1
ATOM 967 C C . LEU A 1 125 ? -16.525 -2.247 15.318 1.00 83.88 125 LEU A C 1
ATOM 969 O O . LEU A 1 125 ? -17.071 -1.866 16.348 1.00 83.88 125 LEU A O 1
ATOM 973 N N . LEU A 1 126 ? -16.560 -1.539 14.188 1.00 84.81 126 LEU A N 1
ATOM 974 C CA . LEU A 1 126 ? -17.341 -0.309 14.035 1.00 84.81 126 LEU A CA 1
ATOM 975 C C . LE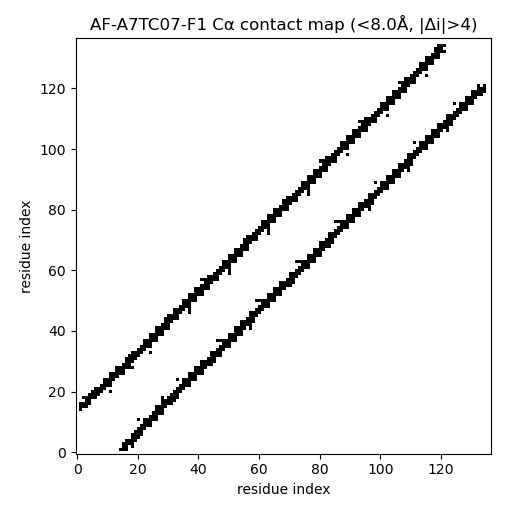U A 1 126 ? -18.054 -0.292 12.677 1.00 84.81 126 LEU A C 1
ATOM 977 O O . LEU A 1 126 ? -17.456 -0.574 11.639 1.00 84.81 126 LEU A O 1
ATOM 981 N N . GLY A 1 127 ? -19.337 0.066 12.674 1.00 87.69 127 GLY A N 1
ATOM 982 C CA . GLY A 1 127 ? -20.171 0.126 11.473 1.00 87.69 127 GLY A CA 1
ATOM 983 C C . GLY A 1 127 ? -21.203 -1.001 11.394 1.00 87.69 127 GLY A C 1
ATOM 984 O O . GLY A 1 127 ? -21.630 -1.562 12.400 1.00 87.69 127 GLY A O 1
ATOM 985 N N . LYS A 1 128 ? -21.642 -1.338 10.179 1.00 87.81 128 LYS A N 1
ATOM 986 C CA . LYS A 1 128 ? -22.614 -2.413 9.931 1.00 87.81 128 LYS A CA 1
ATOM 987 C C . LYS A 1 128 ? -21.908 -3.762 9.979 1.00 87.81 128 LYS A C 1
ATOM 989 O O . LYS A 1 128 ? -21.245 -4.166 9.018 1.00 87.81 128 LYS A O 1
ATOM 994 N N . VAL A 1 129 ? -22.077 -4.461 11.094 1.00 79.50 129 VAL A N 1
ATOM 995 C CA . VAL A 1 129 ? -21.295 -5.650 11.431 1.00 79.50 129 VAL A CA 1
ATOM 996 C C . VAL A 1 129 ? -22.189 -6.878 11.550 1.00 79.50 129 VAL A C 1
ATOM 998 O O . VAL A 1 129 ? -23.261 -6.844 12.146 1.00 79.50 129 VAL A O 1
ATOM 1001 N N . ARG A 1 130 ? -21.709 -7.993 10.997 1.00 84.00 130 ARG A N 1
ATOM 1002 C CA . ARG A 1 130 ? -22.184 -9.339 11.310 1.00 84.00 130 ARG A CA 1
ATOM 1003 C C . ARG A 1 130 ? -21.003 -10.197 11.743 1.00 84.00 130 ARG A C 1
ATOM 1005 O O . ARG A 1 130 ? -20.271 -10.707 10.890 1.00 84.00 130 ARG A O 1
ATOM 1012 N N . SER A 1 131 ? -20.813 -10.337 13.046 1.00 77.12 131 SER A N 1
ATOM 1013 C CA . SER A 1 131 ? -19.717 -11.103 13.640 1.00 77.12 131 SER A CA 1
ATOM 1014 C C . SER A 1 131 ? -20.198 -12.393 14.297 1.00 77.12 131 SER A C 1
ATOM 1016 O O . SER A 1 131 ? -21.371 -12.562 14.627 1.00 77.12 131 SER A O 1
ATOM 1018 N N . HIS A 1 132 ? -19.262 -13.321 14.437 1.00 80.38 132 HIS A N 1
ATOM 1019 C CA . HIS A 1 132 ? -19.347 -14.448 15.352 1.00 80.38 132 HIS A CA 1
ATOM 1020 C C . HIS A 1 132 ? -18.040 -14.438 16.133 1.00 80.38 132 HIS A C 1
ATOM 1022 O O . HIS A 1 132 ? -16.994 -14.748 15.557 1.00 80.38 132 HIS A O 1
ATOM 1028 N N . ASP A 1 133 ? -18.113 -13.985 17.380 1.00 71.31 133 ASP A N 1
ATOM 1029 C CA . ASP A 1 133 ? -16.958 -13.896 18.263 1.00 71.31 133 ASP A CA 1
ATOM 1030 C C . ASP A 1 133 ? -16.795 -15.219 19.014 1.00 71.31 133 ASP A C 1
ATOM 1032 O O . ASP A 1 133 ? -17.776 -15.808 19.468 1.00 71.31 133 ASP A O 1
ATOM 1036 N N . HIS A 1 134 ? -15.561 -15.700 19.095 1.00 67.31 134 HIS A N 1
ATOM 1037 C CA . HIS A 1 134 ? -15.190 -16.883 19.867 1.00 67.31 134 HIS A CA 1
ATOM 1038 C C . HIS A 1 134 ? -14.296 -16.528 21.074 1.00 67.31 134 HIS A C 1
ATOM 1040 O O . HIS A 1 134 ? -13.648 -17.413 21.627 1.00 67.31 134 HIS A O 1
ATOM 1046 N N . GLY A 1 135 ? -14.254 -15.251 21.478 1.00 56.16 135 GLY A N 1
ATOM 1047 C CA . GLY A 1 135 ? -13.562 -14.756 22.672 1.00 56.16 135 GLY A CA 1
ATOM 1048 C C . GLY A 1 135 ? -14.248 -15.115 23.994 1.00 56.16 135 GLY A C 1
ATOM 1049 O O . GLY A 1 135 ? -15.200 -14.450 24.379 1.00 56.16 135 GLY A O 1
ATOM 1050 N N . SER A 1 136 ? -13.731 -16.188 24.607 1.00 40.94 136 SER A N 1
ATOM 1051 C CA . SER A 1 136 ? -13.674 -16.620 26.024 1.00 40.94 136 SER A CA 1
ATOM 1052 C C . SER A 1 136 ? -14.628 -16.033 27.086 1.00 40.94 136 SER A C 1
ATOM 1054 O O . SER A 1 136 ? -14.697 -14.820 27.269 1.00 40.94 136 SER A O 1
ATOM 1056 N N . HIS A 1 137 ? -15.238 -16.946 27.861 1.00 37.06 137 HIS A N 1
ATOM 1057 C CA . HIS A 1 137 ? -15.609 -16.747 29.273 1.00 37.06 137 HIS A CA 1
ATOM 1058 C C . HIS A 1 137 ? -14.499 -16.073 30.089 1.00 37.06 137 HIS A C 1
ATOM 1060 O O . HIS A 1 137 ? -13.312 -16.326 29.772 1.00 37.06 137 HIS A O 1
#

Mean predicted aligned error: 6.92 Å

Secondary structure (DSSP, 8-state):
---TT-EEEEEEE---EEEEEEEEEEE--EEEEEEEEEEEEEES-EEEEEEEEEEES-EEEEEEE--EES-EEEEEEEEEEES-EEEEEEEEEEES-EEEEEEEEEEES-EEEEEEEEEEES-EEEEEEEEEE----

Sequence (137 aa):
SHDHGSHLLGKVRSHDHGSNLLGKVRSRDHGGHLLGKVRSRDHGGHLLGKVRSRNHGSHLLGKVRSRDHGGHLLGKVRSRDHGGHLLGKVRSRNHGSHLLGKVRSHDHGSHLLDKVRSRNHGSHLLGKVRSHDHGSH

Organism: Nematostella vectensis (NCBI:txid45351)

Nearest PDB structures (foldseek):
  5w6h-assembly1_C  TM=2.904E-01  e=2.564E-01  Kuttervirus CBA120
  3jx8-assembly2_D  TM=2.129E-01  e=2.439E+00  Parabacteroides distasonis ATCC 8503

Foldseek 3Di:
DADAEDEEEECDEDEYEAYEYEYNYEYEYEEYEYEYCYEYEYEEYEYYENYEYEYEAYEYEYCYEYEYEEYEYYDNYEYEYEEYEHEECYEYEYENYEYYYQYEYEYECYEYEAHYEYEYENYHYYHNYDYNYPHDD